Protein AF-A0A8S1B6N8-F1 (afdb_monomer_lite)

Sequence (99 aa):
MRVVRQLADDERAKWPLAAYEAASHMYMDDYISSVDSVDAAEKIYKEMIDLFSAGGFKLVKWISNSSDLLNKIPNSIKSPHLVDFDDAQTTTKIVGMLW

Structure (mmCIF, N/CA/C/O backbone):
data_AF-A0A8S1B6N8-F1
#
_entry.id   AF-A0A8S1B6N8-F1
#
loop_
_atom_site.group_PDB
_atom_site.id
_atom_site.type_symbol
_atom_site.label_atom_id
_atom_site.label_alt_id
_atom_site.label_comp_id
_atom_site.label_asym_id
_atom_site.label_entity_id
_atom_site.label_seq_id
_atom_site.pdbx_PDB_ins_code
_atom_site.Cartn_x
_atom_site.Cartn_y
_atom_site.Cartn_z
_atom_site.occupancy
_atom_site.B_iso_or_equiv
_atom_site.auth_seq_id
_atom_site.auth_comp_id
_atom_site.auth_asym_id
_atom_site.auth_atom_id
_atom_site.pdbx_PDB_model_num
ATOM 1 N N . MET A 1 1 ? 5.755 -11.908 9.691 1.00 66.38 1 MET A N 1
ATOM 2 C CA . MET A 1 1 ? 4.391 -12.119 10.224 1.00 66.38 1 MET A CA 1
ATOM 3 C C . MET A 1 1 ? 3.636 -13.124 9.359 1.00 66.38 1 MET A C 1
ATOM 5 O O . MET A 1 1 ? 3.591 -12.936 8.152 1.00 66.38 1 MET A O 1
ATOM 9 N N . ARG A 1 2 ? 3.079 -14.204 9.931 1.00 82.50 2 ARG A N 1
ATOM 10 C CA . ARG A 1 2 ?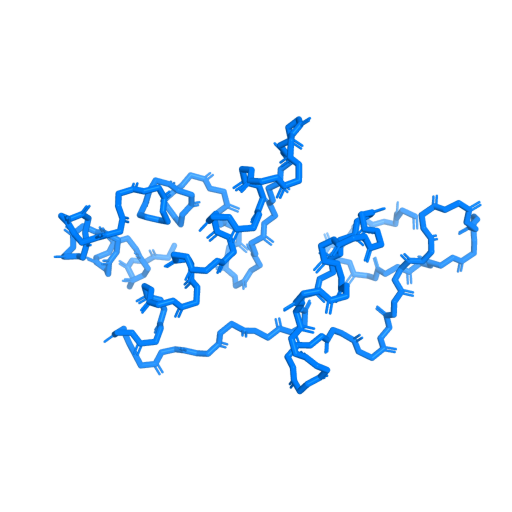 2.360 -15.240 9.151 1.00 82.50 2 ARG A CA 1
ATOM 11 C C . ARG A 1 2 ? 1.063 -14.709 8.526 1.00 82.50 2 ARG A C 1
ATOM 13 O O . ARG A 1 2 ? 0.766 -15.050 7.393 1.00 82.50 2 ARG A O 1
ATOM 20 N N . VAL A 1 3 ? 0.347 -13.845 9.248 1.00 87.75 3 VAL A N 1
ATOM 21 C CA . VAL A 1 3 ? -0.942 -13.277 8.817 1.00 87.75 3 VAL A CA 1
ATOM 22 C C . VAL A 1 3 ? -0.790 -12.393 7.579 1.00 87.75 3 VAL A C 1
ATOM 24 O O . VAL A 1 3 ? -1.511 -12.579 6.612 1.00 87.75 3 VAL A O 1
ATOM 27 N N . VAL A 1 4 ? 0.197 -11.494 7.571 1.00 87.44 4 VAL A N 1
ATOM 28 C CA . VAL A 1 4 ? 0.440 -10.593 6.431 1.00 87.44 4 VAL A CA 1
ATOM 29 C C . VAL A 1 4 ? 0.848 -11.369 5.183 1.00 87.44 4 VAL A C 1
ATOM 31 O O . VAL A 1 4 ? 0.394 -11.046 4.096 1.00 87.44 4 VAL A O 1
ATOM 34 N N . ARG A 1 5 ? 1.669 -12.417 5.332 1.00 87.56 5 ARG A N 1
ATOM 35 C CA . ARG A 1 5 ? 2.048 -13.265 4.193 1.00 87.56 5 ARG A CA 1
ATOM 36 C C . ARG A 1 5 ? 0.847 -13.998 3.610 1.00 87.56 5 ARG A C 1
ATOM 38 O O . ARG A 1 5 ? 0.696 -14.008 2.401 1.00 87.56 5 ARG A O 1
ATOM 45 N N . GLN A 1 6 ? -0.018 -14.546 4.466 1.00 91.31 6 GLN A N 1
ATOM 46 C CA . GLN A 1 6 ? -1.244 -15.190 4.001 1.00 91.31 6 GLN A CA 1
ATOM 47 C C . GLN A 1 6 ? -2.153 -14.194 3.271 1.00 91.31 6 GLN A C 1
ATOM 49 O O . GLN A 1 6 ? -2.601 -14.487 2.173 1.00 91.31 6 GLN A O 1
ATOM 54 N N . LEU A 1 7 ? -2.352 -12.996 3.832 1.00 91.81 7 LEU A N 1
ATOM 55 C CA . LEU A 1 7 ? -3.121 -11.931 3.185 1.00 91.81 7 LEU A CA 1
ATOM 56 C C . LEU A 1 7 ? -2.520 -11.536 1.828 1.00 91.81 7 LEU A C 1
ATOM 58 O O . LEU A 1 7 ? -3.247 -11.381 0.852 1.00 91.81 7 LEU A O 1
ATOM 62 N N . ALA A 1 8 ? -1.195 -11.395 1.764 1.00 91.50 8 ALA A N 1
ATOM 63 C CA . ALA A 1 8 ? -0.486 -11.087 0.531 1.00 91.50 8 ALA A CA 1
ATOM 64 C C . ALA A 1 8 ? -0.681 -12.185 -0.522 1.00 91.50 8 ALA A C 1
ATOM 66 O O . ALA A 1 8 ? -0.902 -11.852 -1.679 1.00 91.50 8 ALA A O 1
ATOM 67 N N . ASP A 1 9 ? -0.638 -13.463 -0.140 1.00 92.81 9 ASP A N 1
ATOM 68 C CA . ASP A 1 9 ? -0.867 -14.587 -1.053 1.00 92.81 9 ASP A CA 1
ATOM 69 C C . ASP A 1 9 ? -2.330 -14.665 -1.524 1.00 92.81 9 ASP A C 1
ATOM 71 O O . ASP A 1 9 ? -2.574 -14.839 -2.721 1.00 92.81 9 ASP A O 1
ATOM 75 N N . ASP A 1 10 ? -3.292 -14.480 -0.616 1.00 92.75 10 ASP A N 1
ATOM 76 C CA . ASP A 1 10 ? -4.732 -14.561 -0.902 1.00 92.75 10 ASP A CA 1
ATOM 77 C C . ASP A 1 10 ? -5.184 -13.449 -1.862 1.00 92.75 10 ASP A C 1
ATOM 79 O O . ASP A 1 10 ? -5.977 -13.671 -2.779 1.00 92.75 10 ASP A O 1
ATOM 83 N N . GLU A 1 11 ? -4.647 -12.244 -1.678 1.00 92.69 11 GLU A N 1
ATOM 84 C CA . GLU A 1 11 ? -5.056 -11.046 -2.410 1.00 92.69 11 GLU A CA 1
ATOM 85 C C . GLU A 1 11 ? -4.064 -10.637 -3.517 1.00 92.69 11 GLU A C 1
ATOM 87 O O . GLU A 1 11 ? -4.273 -9.644 -4.226 1.00 92.69 11 GLU A O 1
ATOM 92 N N . ARG A 1 12 ? -3.018 -11.445 -3.751 1.00 91.56 12 ARG A N 1
ATOM 93 C CA . ARG A 1 12 ? -1.972 -11.211 -4.764 1.00 91.56 12 ARG A CA 1
ATOM 94 C C . ARG A 1 12 ? -2.519 -10.949 -6.160 1.00 91.56 12 ARG A C 1
ATOM 96 O O . ARG A 1 12 ? -1.933 -10.189 -6.925 1.00 91.56 12 ARG A O 1
ATOM 103 N N . ALA A 1 13 ? -3.615 -11.614 -6.514 1.00 92.94 13 ALA A N 1
ATOM 104 C CA . ALA A 1 13 ? -4.232 -11.478 -7.828 1.00 92.94 13 ALA A CA 1
ATOM 105 C C . ALA A 1 13 ? -4.883 -10.099 -8.037 1.00 92.94 13 ALA A C 1
ATOM 107 O O . ALA A 1 13 ? -4.955 -9.638 -9.175 1.00 92.94 13 ALA A O 1
ATOM 108 N N . LYS A 1 14 ? -5.350 -9.447 -6.963 1.00 93.38 14 LYS A N 1
ATOM 109 C CA . LYS A 1 14 ? -5.985 -8.121 -7.021 1.00 93.38 14 LYS A CA 1
ATOM 110 C C . LYS A 1 14 ? -4.960 -6.998 -6.882 1.00 93.38 14 LYS A C 1
ATOM 112 O O . LYS A 1 14 ? -5.019 -6.038 -7.645 1.00 93.38 14 LYS A O 1
ATOM 117 N N . TRP A 1 15 ? -4.012 -7.148 -5.956 1.00 94.75 15 TRP A N 1
ATOM 118 C CA . TRP A 1 15 ? -2.995 -6.137 -5.644 1.00 94.75 15 TRP A CA 1
ATOM 119 C C . TRP A 1 15 ? -1.585 -6.743 -5.674 1.00 94.75 15 TRP A C 1
ATOM 121 O O . TRP A 1 15 ? -0.975 -6.982 -4.627 1.00 94.75 15 TRP A O 1
ATOM 131 N N . PRO A 1 16 ? -1.054 -7.046 -6.873 1.00 92.62 16 PRO A N 1
ATOM 132 C CA . PRO A 1 16 ? 0.212 -7.755 -7.007 1.00 92.62 16 PRO A CA 1
ATOM 133 C C . PRO A 1 16 ? 1.416 -6.947 -6.514 1.00 92.62 16 PRO A C 1
ATOM 135 O O . PRO A 1 16 ? 2.373 -7.557 -6.034 1.00 92.62 16 PRO A O 1
ATOM 138 N N . LEU A 1 17 ? 1.393 -5.608 -6.608 1.00 92.25 17 LEU A N 1
ATOM 139 C CA . LEU A 1 17 ? 2.498 -4.782 -6.110 1.00 92.25 17 LEU A CA 1
ATOM 140 C C . LEU A 1 17 ? 2.475 -4.742 -4.587 1.00 92.2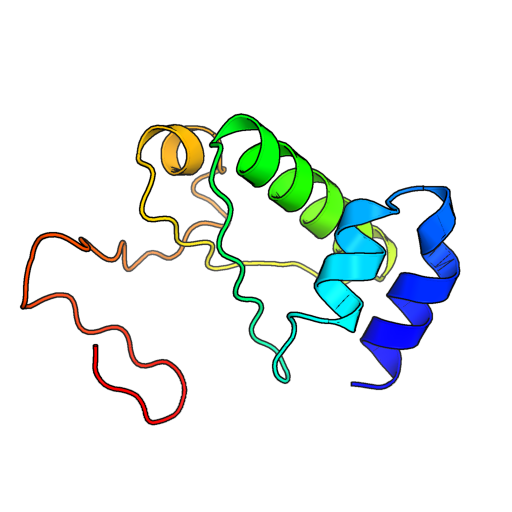5 17 LEU A C 1
ATOM 142 O O . LEU A 1 17 ? 3.490 -5.027 -3.962 1.00 92.25 17 LEU A O 1
ATOM 146 N N . ALA A 1 18 ? 1.315 -4.477 -3.984 1.00 92.31 18 ALA A N 1
ATOM 147 C CA . ALA A 1 18 ? 1.200 -4.481 -2.528 1.00 92.31 18 ALA A CA 1
ATOM 148 C C . ALA A 1 18 ? 1.501 -5.848 -1.913 1.00 92.31 18 ALA A C 1
ATOM 150 O O . ALA A 1 18 ? 2.148 -5.912 -0.876 1.00 92.31 18 ALA A O 1
ATOM 151 N N . ALA A 1 19 ? 1.089 -6.948 -2.545 1.00 92.75 19 ALA A N 1
ATOM 152 C CA . ALA A 1 19 ? 1.422 -8.286 -2.064 1.00 92.75 19 ALA A CA 1
ATOM 153 C C . ALA A 1 19 ? 2.939 -8.533 -2.049 1.00 92.75 19 ALA A C 1
ATOM 155 O O . ALA A 1 19 ? 3.465 -9.092 -1.086 1.00 92.75 19 ALA A O 1
ATOM 156 N N . TYR A 1 20 ? 3.652 -8.087 -3.088 1.00 92.88 20 TYR A N 1
ATOM 157 C CA . TYR A 1 20 ? 5.113 -8.159 -3.129 1.00 92.88 20 TYR A CA 1
ATOM 158 C C . TYR A 1 20 ? 5.749 -7.289 -2.036 1.00 92.88 20 TYR A C 1
ATOM 160 O O . TYR A 1 20 ? 6.552 -7.778 -1.243 1.00 92.88 20 TYR A O 1
ATOM 168 N N . GLU A 1 21 ? 5.332 -6.028 -1.932 1.00 91.94 21 GLU A N 1
ATOM 169 C CA . GLU A 1 21 ? 5.830 -5.081 -0.930 1.00 91.94 21 GLU A CA 1
ATOM 170 C C . GLU A 1 21 ? 5.558 -5.562 0.506 1.00 91.94 21 GLU A C 1
ATOM 172 O O . GLU A 1 21 ? 6.450 -5.548 1.353 1.00 91.94 21 GLU A O 1
ATOM 177 N N . ALA A 1 22 ? 4.365 -6.087 0.783 1.00 89.75 22 ALA A N 1
ATOM 178 C CA . ALA A 1 22 ? 3.998 -6.624 2.090 1.00 89.75 22 ALA A CA 1
ATOM 179 C C . ALA A 1 22 ? 4.774 -7.905 2.449 1.00 89.75 22 ALA A C 1
ATOM 181 O O . ALA A 1 22 ? 5.027 -8.181 3.625 1.00 89.75 22 ALA A O 1
ATOM 182 N N . ALA A 1 23 ? 5.166 -8.703 1.453 1.00 88.06 23 ALA A N 1
ATOM 183 C CA . ALA A 1 23 ? 5.964 -9.905 1.666 1.00 88.06 23 ALA A CA 1
ATOM 184 C C . ALA A 1 23 ? 7.456 -9.596 1.883 1.00 88.06 23 ALA A C 1
ATOM 186 O O . ALA A 1 23 ? 8.105 -10.298 2.668 1.00 88.06 23 ALA A O 1
ATOM 187 N N . SER A 1 24 ? 7.985 -8.567 1.212 1.00 86.81 24 SER A N 1
ATOM 188 C CA . SER A 1 24 ? 9.424 -8.279 1.132 1.00 86.81 24 SER A CA 1
ATOM 189 C C . SER A 1 24 ? 9.899 -7.105 1.992 1.00 86.81 24 SER A C 1
ATOM 191 O O . SER A 1 24 ? 11.024 -7.152 2.485 1.00 86.81 24 SER A O 1
ATOM 193 N N . HIS A 1 25 ? 9.068 -6.085 2.211 1.00 85.75 25 HIS A N 1
ATOM 194 C CA . HIS A 1 25 ? 9.469 -4.797 2.803 1.00 85.75 25 HIS A CA 1
ATOM 195 C C . HIS A 1 25 ? 8.777 -4.478 4.140 1.00 85.75 25 HIS A C 1
ATOM 197 O O . HIS A 1 25 ? 8.892 -3.375 4.673 1.00 85.75 25 HIS A O 1
ATOM 203 N N . MET A 1 26 ? 8.066 -5.451 4.714 1.00 85.81 26 MET A N 1
ATOM 204 C CA . MET A 1 26 ? 7.505 -5.350 6.062 1.00 85.81 26 MET A CA 1
ATOM 205 C C . MET A 1 26 ? 8.486 -5.871 7.113 1.00 85.81 26 MET A C 1
ATOM 207 O O . MET A 1 26 ? 8.878 -7.044 7.091 1.00 85.81 26 MET A O 1
ATOM 211 N N . TYR A 1 27 ? 8.795 -5.039 8.104 1.00 82.38 27 TYR A N 1
ATOM 212 C CA . TYR A 1 27 ? 9.470 -5.444 9.329 1.00 82.38 27 TYR A CA 1
ATOM 213 C C . TYR A 1 27 ? 8.493 -5.374 10.505 1.00 82.38 27 TYR A C 1
ATOM 215 O O . TYR A 1 27 ? 8.161 -4.306 11.005 1.00 82.38 27 TYR A O 1
ATOM 223 N N . MET A 1 28 ? 8.046 -6.543 10.969 1.00 82.12 28 MET A N 1
ATOM 224 C CA . MET A 1 28 ? 6.988 -6.666 11.979 1.00 82.12 28 MET A CA 1
ATOM 225 C C . MET A 1 28 ? 5.720 -5.887 11.587 1.00 82.12 28 MET A C 1
ATOM 227 O O . MET A 1 28 ? 5.011 -6.351 10.693 1.00 82.12 28 MET A O 1
ATOM 231 N N . ASP A 1 29 ? 5.448 -4.766 12.254 1.00 82.56 29 ASP A N 1
ATOM 232 C CA . ASP A 1 29 ? 4.276 -3.909 12.050 1.00 82.56 29 ASP A CA 1
ATOM 233 C C . ASP A 1 29 ? 4.591 -2.665 11.197 1.00 82.56 29 ASP A C 1
ATOM 235 O O . ASP A 1 29 ? 3.673 -1.943 10.810 1.00 82.56 29 ASP A O 1
ATOM 239 N N . ASP A 1 30 ? 5.870 -2.428 10.885 1.00 84.00 30 ASP A N 1
ATOM 240 C CA . ASP A 1 30 ? 6.327 -1.277 10.111 1.00 84.00 30 ASP A CA 1
ATOM 241 C C . ASP A 1 30 ? 6.601 -1.671 8.653 1.00 84.00 30 ASP A C 1
ATOM 243 O O . ASP A 1 30 ? 7.240 -2.686 8.356 1.00 84.00 30 ASP A O 1
ATOM 247 N N . TYR A 1 31 ? 6.136 -0.831 7.731 1.00 86.94 31 TYR A N 1
ATOM 248 C CA . TYR A 1 31 ? 6.393 -0.939 6.298 1.00 86.94 31 TYR A CA 1
ATOM 249 C C . TYR A 1 31 ? 7.230 0.251 5.840 1.00 86.94 31 TYR A C 1
ATOM 251 O O . TYR A 1 31 ? 6.871 1.403 6.093 1.00 86.94 31 TYR A O 1
ATOM 259 N N . ILE A 1 32 ? 8.339 -0.031 5.160 1.00 86.75 32 ILE A N 1
ATOM 260 C CA . ILE A 1 32 ? 9.242 0.989 4.629 1.00 86.75 32 ILE A CA 1
ATOM 261 C C . ILE A 1 32 ? 9.633 0.576 3.217 1.00 86.75 32 ILE A C 1
ATOM 263 O O . ILE A 1 32 ? 10.149 -0.519 3.015 1.00 86.75 32 ILE A O 1
ATOM 267 N N . SER A 1 33 ? 9.424 1.466 2.250 1.00 85.81 33 SER A N 1
ATOM 268 C CA . SER A 1 33 ? 9.819 1.244 0.861 1.00 85.81 33 SER A CA 1
ATOM 269 C C . SER A 1 33 ? 10.345 2.536 0.248 1.00 85.81 33 SER A C 1
ATOM 271 O O . SER A 1 33 ? 9.895 3.633 0.591 1.00 85.81 33 SER A O 1
ATOM 273 N N . SER A 1 34 ? 11.325 2.397 -0.639 1.00 87.00 34 SER A N 1
ATOM 274 C CA . SER A 1 34 ? 11.958 3.490 -1.373 1.00 87.00 34 SER A CA 1
ATOM 275 C C . SER A 1 34 ? 11.814 3.229 -2.864 1.00 87.00 34 SER A C 1
ATOM 277 O O . SER A 1 34 ? 12.254 2.187 -3.350 1.00 87.00 34 SER A O 1
ATOM 279 N N . VAL A 1 35 ? 11.224 4.174 -3.589 1.00 87.00 35 VAL A N 1
ATOM 280 C CA . VAL A 1 35 ? 11.005 4.067 -5.034 1.00 87.00 35 VAL A CA 1
ATOM 281 C C . VAL A 1 35 ? 11.394 5.361 -5.735 1.00 87.00 35 VAL A C 1
ATOM 283 O O . VAL A 1 35 ? 11.234 6.447 -5.182 1.00 87.00 35 VAL A O 1
ATOM 286 N N . ASP A 1 36 ? 11.860 5.241 -6.976 1.00 85.56 36 ASP A N 1
ATOM 287 C CA . ASP A 1 36 ? 12.443 6.356 -7.736 1.00 85.56 36 ASP A CA 1
ATOM 288 C C . ASP A 1 36 ? 11.401 7.302 -8.365 1.00 85.56 36 ASP A C 1
ATOM 290 O O . ASP A 1 36 ? 11.752 8.303 -8.986 1.00 85.56 36 ASP A O 1
ATOM 294 N N . SER A 1 37 ? 10.106 6.992 -8.244 1.00 88.88 37 SER A N 1
ATOM 295 C CA . SER A 1 37 ? 9.020 7.757 -8.863 1.00 88.88 37 SER A CA 1
ATOM 296 C C . SER A 1 37 ? 7.848 7.959 -7.907 1.00 88.88 37 SER A C 1
ATOM 298 O O . SER A 1 37 ? 7.378 7.016 -7.267 1.00 88.88 37 SER A O 1
ATOM 300 N N . VAL A 1 38 ? 7.324 9.189 -7.873 1.00 87.31 38 VAL A N 1
ATOM 301 C CA . VAL A 1 38 ? 6.137 9.557 -7.085 1.00 87.31 38 VAL A CA 1
ATOM 302 C C . VAL A 1 38 ? 4.898 8.782 -7.544 1.00 87.31 38 VAL A C 1
ATOM 304 O O . VAL A 1 38 ? 4.116 8.346 -6.704 1.00 87.31 38 VAL A O 1
ATOM 307 N N . ASP A 1 39 ? 4.729 8.550 -8.849 1.00 88.94 39 ASP A N 1
ATOM 308 C CA . ASP A 1 39 ? 3.614 7.755 -9.383 1.00 88.94 39 ASP A CA 1
ATOM 309 C C . ASP A 1 39 ? 3.694 6.290 -8.939 1.00 88.94 39 ASP A C 1
ATOM 311 O O . ASP A 1 39 ? 2.683 5.688 -8.567 1.00 88.94 39 ASP A O 1
ATOM 315 N N . ALA A 1 40 ? 4.903 5.718 -8.924 1.00 89.06 40 ALA A N 1
ATOM 316 C CA . ALA A 1 40 ? 5.119 4.370 -8.406 1.00 89.06 40 ALA A CA 1
ATOM 317 C C . ALA A 1 40 ? 4.799 4.303 -6.905 1.00 89.06 40 ALA A C 1
ATOM 319 O O . ALA A 1 40 ? 4.090 3.394 -6.468 1.00 89.06 40 ALA A O 1
ATOM 320 N N . ALA A 1 41 ? 5.248 5.299 -6.135 1.00 89.31 41 ALA A N 1
ATOM 321 C CA . ALA A 1 41 ? 4.981 5.395 -4.704 1.00 89.31 41 ALA A CA 1
ATOM 322 C C . ALA A 1 41 ? 3.482 5.516 -4.411 1.00 89.31 41 ALA A C 1
ATOM 324 O O . ALA A 1 41 ? 2.964 4.829 -3.533 1.00 89.31 41 ALA A O 1
ATOM 325 N N . GLU A 1 42 ? 2.765 6.347 -5.171 1.00 90.31 42 GLU A N 1
ATOM 326 C CA . GLU A 1 42 ? 1.319 6.516 -5.037 1.00 90.31 42 GLU A CA 1
ATOM 327 C C . GLU A 1 42 ? 0.568 5.221 -5.342 1.00 90.31 42 GLU A C 1
ATOM 329 O O . GLU A 1 42 ? -0.370 4.867 -4.623 1.00 90.31 42 GLU A O 1
ATOM 334 N N . LYS A 1 43 ? 0.975 4.503 -6.392 1.00 91.75 43 LYS A N 1
ATOM 335 C CA . LYS A 1 43 ? 0.357 3.228 -6.756 1.00 91.75 43 LYS A CA 1
ATOM 336 C C . LYS A 1 43 ? 0.535 2.194 -5.649 1.00 91.75 43 LYS A C 1
ATOM 338 O O . LYS A 1 43 ? -0.445 1.585 -5.230 1.00 91.75 43 LYS A O 1
ATOM 343 N N . ILE A 1 44 ? 1.758 2.048 -5.144 1.00 91.56 44 ILE A N 1
ATOM 344 C CA . ILE A 1 44 ? 2.068 1.134 -4.041 1.00 91.56 44 ILE A CA 1
ATOM 345 C C . ILE A 1 44 ? 1.278 1.515 -2.790 1.00 91.56 44 ILE A C 1
ATOM 347 O O . ILE A 1 44 ? 0.651 0.657 -2.180 1.00 91.56 44 ILE A O 1
ATOM 351 N N . TYR A 1 45 ? 1.253 2.798 -2.435 1.00 89.81 45 TYR A N 1
ATOM 352 C CA . TYR A 1 45 ? 0.490 3.308 -1.299 1.00 89.81 45 TYR A CA 1
ATOM 353 C C . TYR A 1 45 ? -0.998 2.929 -1.379 1.00 89.81 45 TYR A C 1
ATOM 355 O O . TYR A 1 45 ? -1.553 2.412 -0.407 1.00 89.81 45 TYR A O 1
ATOM 363 N N . LYS A 1 46 ? -1.640 3.140 -2.536 1.00 91.75 46 LYS A N 1
ATOM 364 C CA . LYS A 1 46 ? -3.057 2.796 -2.736 1.00 91.75 46 LYS A CA 1
ATOM 365 C C . LYS A 1 46 ? -3.289 1.293 -2.639 1.00 91.75 46 LYS A C 1
ATOM 367 O O . LYS A 1 46 ? -4.135 0.867 -1.859 1.00 91.75 46 LYS A O 1
ATOM 372 N N . GLU A 1 47 ? -2.502 0.500 -3.366 1.00 94.44 47 GLU A N 1
ATOM 373 C CA . GLU A 1 47 ? -2.628 -0.959 -3.329 1.00 94.44 47 GLU A CA 1
ATOM 374 C C . GLU A 1 47 ? -2.385 -1.512 -1.915 1.00 94.44 47 GLU A C 1
ATOM 376 O O . GLU A 1 47 ? -3.070 -2.439 -1.497 1.00 94.44 47 GLU A O 1
ATOM 381 N N . MET A 1 48 ? -1.453 -0.934 -1.148 1.00 92.81 48 MET A N 1
ATOM 382 C CA . MET A 1 48 ? -1.169 -1.345 0.231 1.00 92.81 48 MET A CA 1
ATOM 383 C C . MET A 1 48 ? -2.344 -1.050 1.163 1.00 92.81 48 MET A C 1
ATOM 385 O O . MET A 1 48 ? -2.703 -1.898 1.978 1.00 92.81 48 MET A O 1
ATOM 389 N N . ILE A 1 49 ? -2.97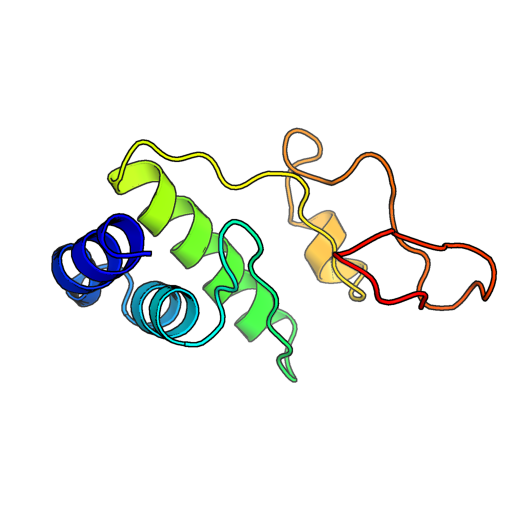4 0.121 1.045 1.00 92.44 49 ILE A N 1
ATOM 390 C CA . ILE A 1 49 ? -4.186 0.423 1.818 1.00 92.44 49 ILE A CA 1
ATOM 391 C C . ILE A 1 49 ? -5.294 -0.571 1.494 1.00 92.44 49 ILE A C 1
ATOM 393 O O . ILE A 1 49 ? -5.917 -1.094 2.418 1.00 92.44 49 ILE A O 1
ATOM 397 N N . ASP A 1 50 ? -5.524 -0.845 0.214 1.00 93.31 50 ASP A N 1
ATOM 398 C CA . ASP A 1 50 ? -6.600 -1.732 -0.215 1.00 93.31 50 ASP A CA 1
ATOM 399 C C . ASP A 1 50 ? -6.350 -3.181 0.231 1.00 93.31 50 ASP A C 1
ATOM 401 O O . ASP A 1 50 ? -7.247 -3.807 0.801 1.00 93.31 50 ASP A O 1
ATOM 405 N N . LEU A 1 51 ? -5.115 -3.678 0.080 1.00 93.81 51 LEU A N 1
ATOM 406 C CA . LEU A 1 51 ? -4.684 -5.000 0.543 1.00 93.81 51 LEU A CA 1
ATOM 407 C C . LEU A 1 51 ? -4.937 -5.174 2.045 1.00 93.81 51 LEU A C 1
ATOM 409 O O . LEU A 1 51 ? -5.569 -6.141 2.472 1.00 93.81 51 LEU A O 1
ATOM 413 N N . PHE A 1 52 ? -4.463 -4.233 2.865 1.00 91.12 52 PHE A N 1
ATOM 414 C CA . PHE A 1 52 ? -4.621 -4.324 4.318 1.00 91.12 52 PHE A CA 1
ATOM 415 C C . PHE A 1 52 ? -6.078 -4.137 4.744 1.00 91.12 52 PHE A C 1
ATOM 417 O O . PHE A 1 52 ? -6.533 -4.850 5.637 1.00 91.12 52 PHE A O 1
ATOM 424 N N . SER A 1 53 ? -6.828 -3.264 4.066 1.00 92.44 53 SER A N 1
ATOM 425 C CA . SER A 1 53 ? -8.264 -3.074 4.292 1.00 92.44 53 SER A CA 1
ATOM 426 C C . SER A 1 53 ? -9.058 -4.356 4.018 1.00 92.44 53 SER A C 1
ATOM 428 O O . SER A 1 53 ? -9.923 -4.721 4.816 1.00 92.44 53 SER A O 1
ATOM 430 N N . ALA A 1 54 ? -8.715 -5.103 2.962 1.00 91.25 54 ALA A N 1
ATOM 431 C CA . ALA A 1 54 ? -9.316 -6.406 2.665 1.00 91.25 54 ALA A CA 1
ATOM 432 C C . ALA A 1 54 ? -9.058 -7.441 3.771 1.00 91.25 54 ALA A C 1
ATOM 434 O O . ALA A 1 54 ? -9.935 -8.240 4.093 1.00 91.25 54 ALA A O 1
ATOM 435 N N . GLY A 1 55 ? -7.887 -7.377 4.410 1.00 89.06 55 GLY A N 1
ATOM 436 C CA . GLY A 1 55 ? -7.552 -8.184 5.584 1.00 89.06 55 GLY A CA 1
ATOM 437 C C . GLY A 1 55 ? -8.141 -7.682 6.908 1.00 89.06 55 GLY A C 1
ATOM 438 O O . GLY A 1 55 ? -7.880 -8.290 7.945 1.00 89.06 55 GLY A O 1
ATOM 439 N N . GLY A 1 56 ? -8.901 -6.581 6.910 1.00 90.06 56 GLY A N 1
ATOM 440 C CA . GLY A 1 56 ? -9.455 -5.959 8.120 1.00 90.06 56 GLY A CA 1
ATOM 441 C C . GLY A 1 56 ? -8.452 -5.122 8.923 1.00 90.06 56 GLY A C 1
ATOM 442 O O . GLY A 1 56 ? -8.728 -4.750 10.065 1.00 90.06 56 GLY A O 1
ATOM 443 N N . PHE A 1 57 ? -7.294 -4.811 8.344 1.00 88.75 57 PHE A N 1
ATOM 444 C CA . PHE A 1 57 ? -6.252 -3.985 8.943 1.00 88.75 57 PHE A CA 1
ATOM 445 C C . PHE A 1 57 ? -6.312 -2.551 8.417 1.00 88.75 57 PHE A C 1
ATOM 447 O O . PHE A 1 57 ? -6.741 -2.281 7.298 1.00 88.75 57 PHE A O 1
ATOM 454 N N . LYS A 1 58 ? -5.824 -1.606 9.224 1.00 88.50 58 LYS A N 1
ATOM 455 C CA . LYS A 1 58 ? -5.718 -0.201 8.830 1.00 88.50 58 LYS A CA 1
ATOM 456 C C . LYS A 1 58 ? -4.268 0.254 8.903 1.00 88.50 58 LYS A C 1
ATOM 458 O O . LYS A 1 58 ? -3.727 0.402 9.996 1.00 88.50 58 LYS A O 1
ATOM 463 N N . LEU A 1 59 ? -3.672 0.529 7.745 1.00 88.19 59 LEU A N 1
ATOM 464 C CA . LEU A 1 59 ? -2.375 1.197 7.664 1.00 88.19 59 LEU A CA 1
ATOM 465 C C . LEU A 1 59 ? -2.535 2.683 8.003 1.00 88.19 59 LEU A C 1
ATOM 467 O O . LEU A 1 59 ? -3.371 3.386 7.432 1.00 88.19 59 LEU A O 1
ATOM 471 N N . VAL A 1 60 ? -1.741 3.154 8.960 1.00 86.12 60 VAL A N 1
ATOM 472 C CA . VAL A 1 60 ? -1.781 4.520 9.498 1.00 86.12 60 VAL A CA 1
ATOM 473 C C . VAL A 1 60 ? -0.365 5.052 9.684 1.00 86.12 60 VAL A C 1
ATOM 475 O O . VAL A 1 60 ? 0.593 4.290 9.629 1.00 86.12 60 VAL A O 1
ATOM 478 N N . LYS A 1 61 ? -0.250 6.352 9.975 1.00 84.25 61 LYS A N 1
ATOM 479 C CA . LYS A 1 61 ? 1.019 7.057 10.204 1.00 84.25 61 LYS A CA 1
ATOM 480 C C . LYS A 1 61 ? 1.940 7.051 8.982 1.00 84.25 61 LYS A C 1
ATOM 482 O O . LYS A 1 61 ? 3.149 6.915 9.116 1.00 84.25 61 LYS A O 1
ATOM 487 N N . TRP A 1 62 ? 1.370 7.244 7.797 1.00 86.56 62 TRP A N 1
ATOM 488 C CA . TRP A 1 62 ? 2.158 7.375 6.576 1.00 86.56 62 TRP A CA 1
ATOM 489 C C . TRP A 1 62 ? 3.055 8.615 6.621 1.00 86.56 62 TRP A C 1
ATOM 491 O O . TRP A 1 62 ? 2.616 9.697 7.030 1.00 86.56 62 TRP A O 1
ATOM 501 N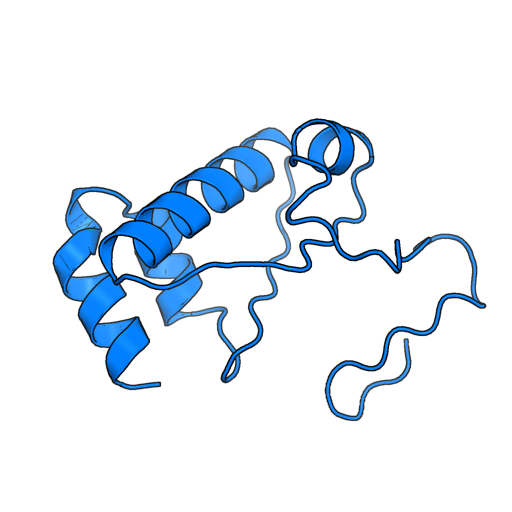 N . ILE A 1 63 ? 4.299 8.433 6.183 1.00 83.94 63 ILE A N 1
ATOM 502 C CA . ILE A 1 63 ? 5.351 9.448 6.084 1.00 83.94 63 ILE A CA 1
ATOM 503 C C . ILE A 1 63 ? 6.001 9.274 4.705 1.00 83.94 63 ILE A C 1
ATOM 505 O O . ILE A 1 63 ? 6.154 8.151 4.230 1.00 83.94 63 ILE A O 1
ATOM 509 N N . SER A 1 64 ? 6.357 10.373 4.043 1.00 83.44 64 SER A N 1
ATOM 510 C CA . SER A 1 64 ? 7.095 10.359 2.779 1.00 83.44 64 SER A CA 1
ATOM 511 C C . SER A 1 64 ? 7.986 11.591 2.696 1.00 83.44 64 SER A C 1
ATOM 513 O O . SER A 1 64 ? 7.641 12.636 3.240 1.00 83.44 64 SER A O 1
ATOM 515 N N . ASN A 1 65 ? 9.117 11.462 2.009 1.00 82.56 65 ASN A N 1
ATOM 516 C CA . ASN A 1 65 ? 10.002 12.573 1.660 1.00 82.56 65 ASN A CA 1
ATOM 517 C C . ASN A 1 65 ? 9.487 13.396 0.464 1.00 82.56 65 ASN A C 1
ATOM 519 O O . ASN A 1 65 ? 10.013 14.466 0.181 1.00 82.56 65 ASN A O 1
ATOM 523 N N . SER A 1 66 ? 8.464 12.914 -0.246 1.00 82.06 66 SER A N 1
ATOM 524 C CA . SER A 1 66 ? 7.831 13.635 -1.346 1.00 82.06 66 SER A CA 1
ATOM 525 C C . SER A 1 66 ? 6.622 14.414 -0.835 1.00 82.06 66 SER A C 1
ATOM 527 O O . SER A 1 66 ? 5.622 13.833 -0.399 1.00 82.06 66 SER A O 1
ATOM 529 N N . SER A 1 67 ? 6.68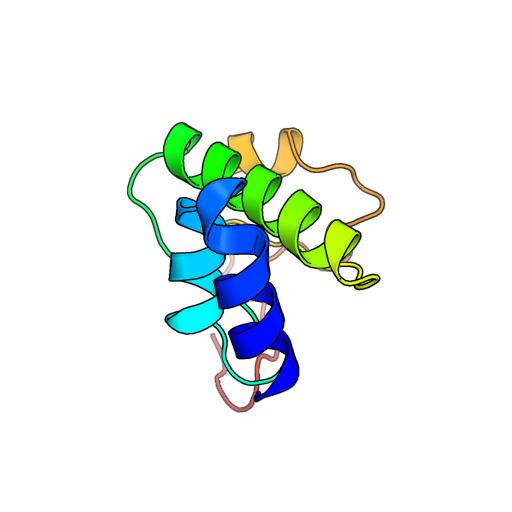7 15.742 -0.939 1.00 81.44 67 SER A N 1
ATOM 530 C CA . SER A 1 67 ? 5.561 16.632 -0.635 1.00 81.44 67 SER A CA 1
ATOM 531 C C . SER A 1 67 ? 4.353 16.355 -1.540 1.00 81.44 67 SER A C 1
ATOM 533 O O . SER A 1 67 ? 3.215 16.375 -1.069 1.00 81.44 67 SER A O 1
ATOM 535 N N . ASP A 1 68 ? 4.587 16.008 -2.809 1.00 84.38 68 ASP A N 1
ATOM 536 C CA . ASP A 1 68 ? 3.541 15.624 -3.761 1.00 84.38 68 ASP A CA 1
ATOM 537 C C . ASP A 1 68 ? 2.782 14.376 -3.304 1.00 84.38 68 ASP A C 1
ATOM 539 O O . ASP A 1 68 ? 1.549 14.353 -3.333 1.00 84.38 68 ASP A O 1
ATOM 543 N N . LEU A 1 69 ? 3.497 13.348 -2.834 1.00 83.50 69 LEU A N 1
ATOM 544 C CA . LEU A 1 69 ? 2.864 12.146 -2.297 1.00 83.50 69 LEU A CA 1
ATOM 545 C C . LEU A 1 69 ? 2.135 12.447 -0.986 1.00 83.50 69 LEU A C 1
ATOM 547 O O . LEU A 1 69 ? 0.983 12.046 -0.824 1.00 83.50 69 LEU A O 1
ATOM 551 N N . LEU A 1 70 ? 2.758 13.201 -0.074 1.00 83.88 70 LEU A N 1
ATOM 552 C CA . LEU A 1 70 ? 2.124 13.615 1.179 1.00 83.88 70 LEU A CA 1
ATOM 553 C C . LEU A 1 70 ? 0.808 14.349 0.922 1.00 83.88 70 LEU A C 1
ATOM 555 O O . LEU A 1 70 ? -0.174 14.073 1.604 1.00 83.88 70 LEU A O 1
ATOM 559 N N . ASN A 1 71 ? 0.732 15.236 -0.066 1.00 83.81 71 ASN A N 1
ATOM 560 C CA . ASN A 1 71 ? -0.501 15.960 -0.390 1.00 83.81 71 ASN A CA 1
ATOM 561 C C . ASN A 1 71 ? -1.635 15.045 -0.878 1.00 83.81 71 ASN A C 1
ATOM 563 O O . ASN A 1 71 ? -2.804 15.359 -0.660 1.00 83.81 71 ASN A O 1
ATOM 567 N N . LYS A 1 72 ? -1.306 13.898 -1.479 1.00 85.00 72 LYS A N 1
ATOM 568 C CA . LYS A 1 72 ? -2.281 12.906 -1.960 1.00 85.00 72 LYS A CA 1
ATOM 569 C C . LYS A 1 72 ? -2.788 11.970 -0.861 1.00 85.00 72 LYS A C 1
ATOM 571 O O . LYS A 1 72 ? -3.860 11.381 -0.997 1.00 85.00 72 LYS A O 1
ATOM 576 N N . ILE A 1 73 ? -2.048 11.833 0.238 1.00 85.31 73 ILE A N 1
ATOM 577 C CA . ILE A 1 73 ? -2.464 11.031 1.391 1.00 85.31 73 ILE A CA 1
ATOM 578 C C . ILE A 1 73 ? -3.499 11.830 2.213 1.00 85.31 73 ILE A C 1
ATOM 580 O O . ILE A 1 73 ? -3.303 13.021 2.460 1.00 85.31 73 ILE A O 1
ATOM 584 N N . PRO A 1 74 ? -4.605 11.227 2.683 1.00 85.12 74 PRO A N 1
ATOM 585 C CA . PRO A 1 74 ? -5.540 11.887 3.591 1.00 85.12 74 PRO A CA 1
ATOM 586 C C . PRO A 1 74 ? -4.914 12.186 4.959 1.00 85.12 74 PRO A C 1
ATOM 588 O O . PRO A 1 74 ? -4.277 11.325 5.565 1.00 85.12 74 PRO A O 1
ATOM 591 N N . ASN A 1 75 ? -5.177 13.374 5.515 1.00 80.69 75 ASN A N 1
ATOM 592 C CA . ASN A 1 75 ? -4.644 13.780 6.826 1.00 80.69 75 ASN A CA 1
ATOM 593 C C . ASN A 1 75 ? -5.034 12.836 7.980 1.00 80.69 75 ASN A C 1
ATOM 595 O O . ASN A 1 75 ? -4.317 12.764 8.970 1.00 80.69 75 ASN A O 1
ATOM 599 N N . SER A 1 76 ? -6.132 12.083 7.854 1.00 80.94 76 SER A N 1
ATOM 600 C CA . SER A 1 76 ? -6.593 11.123 8.869 1.00 80.94 76 SER A CA 1
ATOM 601 C C . SER A 1 76 ? -5.683 9.903 9.048 1.00 80.94 76 SER A C 1
ATOM 603 O O . SER A 1 76 ? -5.810 9.198 10.050 1.00 80.94 76 SER A O 1
ATOM 605 N N . ILE A 1 77 ? -4.801 9.629 8.083 1.00 82.31 77 ILE A N 1
ATOM 606 C CA . ILE A 1 77 ? -3.876 8.488 8.109 1.00 82.31 77 ILE A CA 1
ATOM 607 C C . ILE A 1 77 ? -2.405 8.900 7.996 1.00 82.31 77 ILE A C 1
ATOM 609 O O . ILE A 1 77 ? -1.532 8.032 8.047 1.00 82.31 77 ILE A O 1
ATOM 613 N N . LYS A 1 78 ? -2.117 10.202 7.893 1.00 80.44 78 LYS A N 1
ATOM 614 C CA . LYS A 1 78 ? -0.755 10.736 8.011 1.00 80.44 78 LYS A CA 1
ATOM 615 C C . LYS A 1 78 ? -0.255 10.631 9.443 1.00 80.44 78 LYS A C 1
ATOM 617 O O . LYS A 1 78 ? -1.037 10.651 10.395 1.00 80.44 78 LYS A O 1
ATOM 622 N N . SER A 1 79 ? 1.060 10.551 9.598 1.00 74.88 79 SER A N 1
ATOM 623 C CA . SER A 1 79 ? 1.674 10.784 10.902 1.00 74.88 79 SER A CA 1
ATOM 624 C C . SER A 1 79 ? 1.473 12.254 11.312 1.00 74.88 79 SER A C 1
ATOM 626 O O . SER A 1 79 ? 1.682 13.137 10.480 1.00 74.88 79 SER A O 1
ATOM 628 N N . PRO A 1 80 ? 1.101 12.551 12.573 1.00 63.34 80 PRO A N 1
ATOM 629 C CA . PRO A 1 80 ? 1.099 13.922 13.091 1.00 63.34 80 PRO A CA 1
ATOM 630 C C . PRO A 1 80 ? 2.521 14.491 13.225 1.00 63.34 80 PRO A C 1
ATOM 632 O O . PRO A 1 80 ? 2.697 15.703 13.294 1.00 63.34 80 PRO A O 1
ATOM 635 N N . HIS A 1 81 ? 3.530 13.617 13.241 1.00 60.41 81 HIS A N 1
ATOM 636 C CA . HIS A 1 81 ? 4.938 13.975 13.150 1.00 60.41 81 HIS A CA 1
ATOM 637 C C . HIS A 1 81 ? 5.350 13.842 11.683 1.00 60.41 81 HIS A C 1
ATOM 639 O O . HIS A 1 81 ? 5.670 12.742 11.225 1.00 60.41 81 HIS A O 1
ATOM 645 N N . LEU A 1 82 ? 5.245 14.939 10.931 1.00 57.34 82 LEU A N 1
ATOM 646 C CA . LEU A 1 82 ? 5.872 15.028 9.616 1.00 57.34 82 LEU A CA 1
ATOM 647 C C . LEU A 1 82 ? 7.381 15.056 9.845 1.00 57.34 82 LEU A C 1
ATOM 649 O O . LEU A 1 82 ? 7.867 15.880 10.615 1.00 57.34 82 LEU A O 1
ATOM 653 N N . VAL A 1 83 ? 8.093 14.118 9.226 1.00 54.66 83 VAL A N 1
ATOM 654 C CA . VAL A 1 83 ? 9.553 14.124 9.229 1.00 54.66 83 VAL A CA 1
ATOM 655 C C . VAL A 1 83 ? 9.986 15.092 8.152 1.00 54.66 83 VAL A C 1
ATOM 657 O O . VAL A 1 83 ? 9.751 14.830 6.974 1.00 54.66 83 VAL A O 1
ATOM 660 N N . ASP A 1 84 ? 10.550 16.223 8.560 1.00 52.06 84 ASP A N 1
ATOM 661 C CA . ASP A 1 84 ? 11.265 17.077 7.631 1.00 52.06 84 ASP A CA 1
ATOM 662 C C . ASP A 1 84 ? 12.638 16.442 7.412 1.00 52.06 84 ASP A C 1
ATOM 664 O O . ASP A 1 84 ? 13.472 16.418 8.316 1.00 52.06 84 ASP A O 1
ATOM 668 N N . PHE A 1 85 ? 12.825 15.819 6.248 1.00 56.31 85 PHE A N 1
ATOM 669 C CA . PHE A 1 85 ? 14.061 15.104 5.919 1.00 56.31 85 PHE A CA 1
ATOM 670 C C . PHE A 1 85 ? 15.233 16.062 5.635 1.00 56.31 85 PHE A C 1
ATOM 672 O O . PHE A 1 85 ? 16.371 15.601 5.587 1.00 56.31 85 PHE A O 1
ATOM 679 N N . ASP A 1 86 ? 14.961 17.365 5.470 1.00 49.84 86 ASP A N 1
ATOM 680 C CA . ASP A 1 86 ? 15.968 18.426 5.305 1.00 49.84 86 ASP A CA 1
ATOM 681 C C . ASP A 1 86 ? 16.374 19.085 6.637 1.00 49.84 86 ASP A C 1
ATOM 683 O O . ASP A 1 86 ? 17.413 19.746 6.707 1.00 49.84 86 ASP A O 1
ATOM 687 N N . ASP A 1 87 ? 15.598 18.898 7.710 1.00 45.53 87 ASP A N 1
ATOM 688 C CA . ASP A 1 87 ? 15.929 19.428 9.031 1.00 45.53 87 ASP A CA 1
ATOM 689 C C . ASP A 1 87 ? 16.570 18.333 9.892 1.00 45.53 87 ASP A C 1
ATOM 691 O O . ASP A 1 87 ? 15.912 17.388 10.335 1.00 45.53 87 ASP A O 1
ATOM 695 N N . ALA A 1 88 ? 17.864 18.492 10.185 1.00 51.38 88 ALA A N 1
ATOM 696 C CA . ALA A 1 88 ? 18.682 17.588 11.005 1.00 51.38 88 ALA A CA 1
ATOM 697 C C . ALA A 1 88 ? 18.196 17.425 12.469 1.00 51.38 88 ALA A C 1
ATOM 699 O O . ALA A 1 88 ? 18.899 16.850 13.300 1.00 51.38 88 ALA A O 1
ATOM 700 N N . GLN A 1 89 ? 17.021 17.962 12.808 1.00 50.03 89 GLN A N 1
ATOM 701 C CA . GLN A 1 89 ? 16.399 17.913 14.129 1.00 50.03 89 GLN A CA 1
ATOM 702 C C . GLN A 1 89 ? 15.111 17.079 14.178 1.00 50.03 89 GLN A C 1
ATOM 704 O O . GLN A 1 89 ? 14.597 16.840 15.275 1.00 50.03 89 GLN A O 1
ATOM 709 N N . THR A 1 90 ? 14.584 16.591 13.047 1.00 47.22 90 THR A N 1
ATOM 710 C CA . THR A 1 90 ? 13.327 15.822 13.050 1.00 47.22 90 THR A CA 1
ATOM 711 C C . THR A 1 90 ? 13.563 14.331 13.296 1.00 47.22 90 THR A C 1
ATOM 713 O O . THR A 1 90 ? 13.383 13.482 12.427 1.00 47.22 90 THR A O 1
ATOM 716 N N . THR A 1 91 ? 13.948 13.985 14.523 1.00 48.22 91 THR A N 1
ATOM 717 C CA . THR A 1 91 ? 14.227 12.599 14.920 1.00 48.22 91 THR A CA 1
ATOM 718 C C . THR A 1 91 ? 12.928 11.802 15.084 1.00 48.22 91 THR A C 1
ATO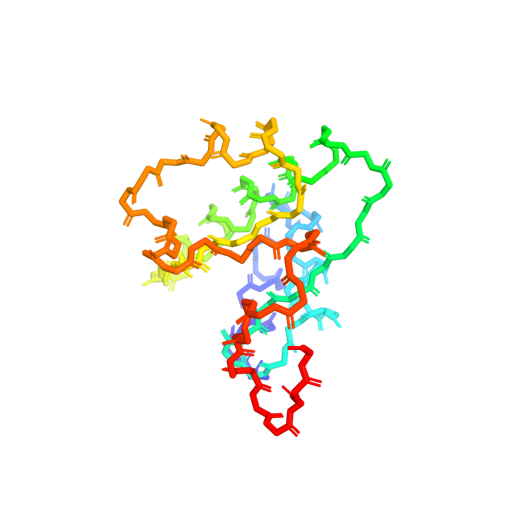M 720 O O . THR A 1 91 ? 12.193 11.982 16.059 1.00 48.22 91 THR A O 1
ATOM 723 N N . THR A 1 92 ? 12.643 10.865 14.177 1.00 48.56 92 THR A N 1
ATOM 724 C CA . THR A 1 92 ? 11.580 9.866 14.399 1.00 48.56 92 THR A CA 1
ATOM 725 C C . THR A 1 92 ? 12.184 8.557 14.873 1.00 48.56 92 THR A C 1
ATOM 727 O O . THR A 1 92 ? 13.001 7.940 14.200 1.00 48.56 92 THR A O 1
ATOM 730 N N . LYS A 1 93 ? 11.759 8.116 16.060 1.00 44.78 93 LYS A N 1
ATOM 731 C CA . LYS A 1 93 ? 12.160 6.831 16.635 1.00 44.78 93 LYS A CA 1
ATOM 732 C C . LYS A 1 93 ? 11.480 5.694 15.869 1.00 44.78 93 LYS A C 1
ATOM 734 O O . LYS A 1 93 ? 10.327 5.373 16.147 1.00 44.78 93 LYS A O 1
ATOM 739 N N . ILE A 1 94 ? 12.214 5.053 14.967 1.00 45.09 94 ILE A N 1
ATOM 740 C CA . ILE A 1 94 ? 11.877 3.721 14.457 1.00 45.09 94 ILE A CA 1
ATOM 741 C C . ILE A 1 94 ? 12.930 2.767 15.020 1.00 45.09 94 ILE A C 1
ATOM 743 O O . ILE A 1 94 ? 14.128 2.974 14.850 1.00 45.09 94 ILE A O 1
ATOM 747 N N . VAL A 1 95 ? 12.456 1.805 15.814 1.00 53.62 95 VAL A N 1
ATOM 748 C CA . VAL A 1 95 ? 13.177 0.710 16.491 1.00 53.62 95 VAL A CA 1
ATOM 749 C C . VAL A 1 95 ? 14.714 0.820 16.455 1.00 53.62 95 VAL A C 1
ATOM 751 O O . VAL A 1 95 ? 15.389 0.213 15.632 1.00 53.62 95 VAL A O 1
ATOM 754 N N . GLY A 1 96 ? 15.274 1.593 17.390 1.00 45.06 96 GLY A N 1
ATOM 755 C CA . GLY A 1 96 ? 16.714 1.611 17.675 1.00 45.06 96 GLY A CA 1
ATOM 756 C C . GLY A 1 96 ? 17.612 2.355 16.681 1.00 45.06 96 GLY A C 1
ATOM 757 O O . GLY A 1 96 ? 18.808 2.443 16.946 1.00 45.06 96 GLY A O 1
ATOM 758 N N . MET A 1 97 ? 17.079 2.927 15.600 1.00 41.41 97 MET A N 1
ATOM 759 C CA . MET A 1 97 ? 17.848 3.789 14.699 1.00 41.41 97 MET A CA 1
ATOM 760 C C . MET A 1 97 ? 17.460 5.251 14.918 1.00 41.41 97 MET A C 1
ATOM 762 O O . MET A 1 97 ? 16.296 5.627 14.780 1.00 41.41 97 MET A O 1
ATOM 766 N N . LEU A 1 98 ? 18.451 6.056 15.311 1.00 38.72 98 LEU A N 1
ATOM 767 C CA . LEU A 1 98 ? 18.383 7.510 15.212 1.00 38.72 98 LEU A CA 1
ATOM 768 C C . LEU A 1 98 ? 18.760 7.886 13.778 1.00 38.72 98 LEU A C 1
ATOM 770 O O . LEU A 1 98 ? 19.865 7.563 13.343 1.00 38.72 98 LEU A O 1
ATOM 774 N N . TRP A 1 99 ? 17.834 8.541 13.088 1.00 40.47 99 TRP A N 1
ATOM 775 C CA . TRP A 1 99 ? 18.110 9.361 11.915 1.00 40.47 99 TRP A CA 1
ATOM 776 C C . TRP A 1 99 ? 18.005 10.822 12.334 1.00 40.47 99 TRP A C 1
ATOM 778 O O . TRP A 1 99 ? 17.053 11.131 13.096 1.00 40.47 99 TRP A O 1
#

Radius of gyration: 13.86 Å; chains: 1; bounding box: 28×35×27 Å

Secondary structure (DSSP, 8-state):
-HHHHHHHHHHTTT-HHHHHHHHHSEETTEE----S-HHHHHHHHHHHHHHHHHTT-----B--S-HHHHHHS-TTTB-SS---TTSTT----BTTB--

pLDDT: mean 79.98, std 16.09, range [38.72, 94.75]

Organism: Arctia plantaginis (NCBI:txid874455)

Foldseek 3Di:
DVLLLVLLVVCCVPQVLLSVQSVPQDDPPDGDDDDPDLVVVLSNVVSVQVSQVVSVHGQAQDEDQDPVNVVVDDPRRHRPQHQPVPDPPSFDDDPPDTD